Protein AF-A0A2X3JMV2-F1 (afdb_monomer_lite)

Secondary structure (DSSP, 8-state):
-HHHHHHHHHHSTTEEEEEEEGGGTEEEEEEE--TT-TTTTSBGGGHHHH-TT--EEEEEEEETTEEE---TTPBP-TT-EEEEEEEGGGHHHHHHHHS--PPPP-EEEEE--SHHHHHHHHHHTTTSEEEEE-SSHHHHHHHHHHSS-------

Organism: Escherichia coli (NCBI:txid562)

Sequence (155 aa):
MVIDNIYRLIEYPGALQVVNFAEGKVSLAVVKAYYGGPLIGNALSTMREHMPHIDTRVAAIFRHDRPIRPQGSTIVEAGDEVFFIAASQHIRAVMSELQRLEKPYKRIMLVGGGNIGAGLARRLEKDYSVKLIERNQQRAAELAEKVAEYDRLFW

pLDDT: mean 87.58, std 11.46, range [35.44, 96.62]

Foldseek 3Di:
DVLVFVVVCLVQDQWPGWDADDVQFKIKTKGAQAPPAQQAQHFQLCVCVVPVPWDKDFCWKADPNDIDGHDRRDRHHGGITTIMMTGNVCPQVSRSNRYPRDDRAAEEEAEACPPNRLVNLQVCVVPHHYHYHHPDPVSVVVSPVVRPDDPDDDD

Structure (mmCIF, N/CA/C/O backbone):
data_AF-A0A2X3JMV2-F1
#
_entry.id   AF-A0A2X3JMV2-F1
#
loop_
_atom_site.group_PDB
_atom_site.id
_atom_site.type_symbol
_atom_site.label_atom_id
_atom_site.label_alt_id
_atom_site.label_comp_id
_atom_site.label_asym_id
_atom_site.label_entity_id
_atom_site.label_seq_id
_atom_site.pdbx_PDB_ins_code
_atom_site.Cartn_x
_atom_site.Cartn_y
_atom_site.Cartn_z
_atom_site.occupancy
_atom_site.B_iso_or_equiv
_atom_site.auth_seq_id
_atom_site.auth_comp_id
_atom_site.auth_asym_id
_atom_site.auth_atom_id
_atom_site.pdbx_PDB_model_num
ATOM 1 N N . MET A 1 1 ? 2.047 -8.122 12.629 1.00 70.38 1 MET A N 1
ATOM 2 C CA . MET A 1 1 ? 0.713 -8.710 12.926 1.00 70.38 1 MET A CA 1
ATOM 3 C C . MET A 1 1 ? -0.301 -8.210 11.896 1.00 70.38 1 MET A C 1
ATOM 5 O O . MET A 1 1 ? 0.015 -7.286 11.162 1.00 70.38 1 MET A O 1
ATOM 9 N N . VAL A 1 2 ? -1.510 -8.785 11.821 1.00 87.81 2 VAL A N 1
ATOM 10 C CA . VAL A 1 2 ? -2.551 -8.403 10.830 1.00 87.81 2 VAL A CA 1
ATOM 11 C C . VAL A 1 2 ? -2.833 -6.890 10.806 1.00 87.81 2 VAL A C 1
ATOM 13 O O . VAL A 1 2 ? -2.979 -6.314 9.733 1.00 87.81 2 VAL A O 1
ATOM 16 N N . ILE A 1 3 ? -2.827 -6.234 11.973 1.00 91.31 3 ILE A N 1
ATOM 17 C CA . ILE A 1 3 ? -3.030 -4.780 12.109 1.00 91.31 3 ILE A CA 1
ATOM 18 C C . ILE A 1 3 ? -1.982 -3.979 11.320 1.00 91.31 3 ILE A C 1
ATOM 20 O O . ILE A 1 3 ? -2.346 -3.026 10.639 1.00 91.31 3 ILE A O 1
ATOM 24 N N . ASP A 1 4 ? -0.701 -4.364 11.379 1.00 88.50 4 ASP A N 1
ATOM 25 C CA . ASP A 1 4 ? 0.383 -3.656 10.680 1.00 88.50 4 ASP A CA 1
ATOM 26 C C . ASP A 1 4 ? 0.204 -3.713 9.163 1.00 88.50 4 ASP A C 1
ATOM 28 O O . ASP A 1 4 ? 0.434 -2.723 8.473 1.00 88.50 4 ASP A O 1
ATOM 32 N N . ASN A 1 5 ? -0.230 -4.868 8.653 1.00 87.69 5 ASN A N 1
ATOM 33 C CA . ASN A 1 5 ? -0.456 -5.056 7.225 1.00 87.69 5 ASN A CA 1
ATOM 34 C C . ASN A 1 5 ? -1.601 -4.163 6.738 1.00 87.69 5 ASN A C 1
ATOM 36 O O . ASN A 1 5 ? -1.438 -3.465 5.744 1.00 87.69 5 ASN A O 1
ATOM 40 N N . ILE A 1 6 ? -2.727 -4.128 7.463 1.00 92.00 6 ILE A N 1
ATOM 41 C CA . ILE A 1 6 ? -3.866 -3.271 7.099 1.00 92.00 6 ILE A CA 1
ATOM 42 C C . ILE A 1 6 ? -3.485 -1.789 7.204 1.00 92.00 6 ILE A C 1
ATOM 44 O O . ILE A 1 6 ? -3.780 -1.016 6.296 1.00 92.00 6 ILE A O 1
ATOM 48 N N . TYR A 1 7 ? -2.788 -1.394 8.275 1.00 91.94 7 TYR A N 1
ATOM 49 C CA . TYR A 1 7 ? -2.328 -0.016 8.455 1.00 91.94 7 TYR A CA 1
ATOM 50 C C . TYR A 1 7 ? -1.460 0.455 7.281 1.00 91.94 7 TYR A C 1
ATOM 52 O O . TYR A 1 7 ? -1.656 1.559 6.784 1.00 91.94 7 TYR A O 1
ATOM 60 N N . ARG A 1 8 ? -0.554 -0.392 6.778 1.00 89.06 8 ARG A N 1
ATOM 61 C CA . ARG A 1 8 ? 0.293 -0.047 5.626 1.00 89.06 8 ARG A CA 1
ATOM 62 C C . ARG A 1 8 ? -0.499 0.157 4.341 1.00 89.06 8 ARG A C 1
ATOM 64 O O . ARG A 1 8 ? -0.197 1.075 3.593 1.00 89.06 8 ARG A O 1
ATOM 71 N N . LEU A 1 9 ? -1.521 -0.656 4.082 1.00 90.75 9 LEU A N 1
ATOM 72 C CA . LEU A 1 9 ? -2.377 -0.450 2.907 1.00 90.75 9 LEU A CA 1
ATOM 73 C C . LEU A 1 9 ? -3.113 0.895 2.964 1.00 90.75 9 LEU A C 1
ATOM 75 O O . LEU A 1 9 ? -3.301 1.549 1.944 1.00 90.75 9 LEU A O 1
ATOM 79 N N . ILE A 1 10 ? -3.493 1.330 4.165 1.00 91.38 10 ILE A N 1
ATOM 80 C CA . ILE A 1 10 ? -4.103 2.646 4.382 1.00 91.38 10 ILE A CA 1
ATOM 81 C C . ILE A 1 10 ? -3.063 3.761 4.202 1.00 91.38 10 ILE A C 1
ATOM 83 O O . ILE A 1 10 ? -3.351 4.784 3.583 1.00 91.38 10 ILE A O 1
ATOM 87 N N . GLU A 1 11 ? -1.848 3.561 4.715 1.00 88.31 11 GLU A N 1
ATOM 88 C CA . GLU A 1 11 ? -0.745 4.513 4.593 1.00 88.31 11 GLU A CA 1
ATOM 89 C C . GLU A 1 11 ? -0.339 4.745 3.129 1.00 88.31 11 GLU A C 1
ATOM 91 O O . GLU A 1 11 ? -0.010 5.877 2.757 1.00 88.31 11 GLU A O 1
ATOM 96 N N . TYR A 1 12 ? -0.412 3.710 2.289 1.00 88.50 12 TYR A N 1
ATOM 97 C CA . TYR A 1 12 ? -0.080 3.748 0.865 1.00 88.50 12 TYR A CA 1
ATOM 98 C C . TYR A 1 12 ? -1.331 3.546 -0.020 1.00 88.50 12 TYR A C 1
ATOM 100 O O . TYR A 1 12 ? -1.532 2.451 -0.549 1.00 88.50 12 TYR A O 1
ATOM 108 N N . PRO A 1 13 ? -2.162 4.592 -0.226 1.00 86.62 13 PRO A N 1
ATOM 109 C CA . PRO A 1 13 ? -3.318 4.544 -1.124 1.00 86.62 13 PRO A CA 1
ATOM 110 C C . PRO A 1 13 ? -2.975 3.991 -2.510 1.00 86.62 13 PRO A C 1
ATOM 112 O O . PRO A 1 13 ? -1.925 4.308 -3.071 1.00 86.62 13 PRO A O 1
ATOM 115 N N . GLY A 1 14 ? -3.857 3.155 -3.054 1.00 86.19 14 GLY A N 1
ATOM 116 C CA . GLY A 1 14 ? -3.634 2.423 -4.301 1.00 86.19 14 GLY A CA 1
ATOM 117 C C . GLY A 1 14 ? -2.682 1.217 -4.215 1.00 86.19 14 GLY A C 1
ATOM 118 O O . GLY A 1 14 ? -2.477 0.549 -5.230 1.00 86.19 14 GLY A O 1
ATOM 119 N N . ALA A 1 15 ? -2.075 0.904 -3.063 1.00 90.62 15 ALA A N 1
ATOM 120 C CA . ALA A 1 15 ? -1.321 -0.342 -2.905 1.00 90.62 15 ALA A CA 1
ATOM 121 C C . ALA A 1 15 ? -2.265 -1.529 -2.672 1.00 90.62 15 ALA A C 1
ATOM 123 O O . ALA A 1 15 ? -3.172 -1.465 -1.844 1.00 90.62 15 ALA A O 1
ATOM 124 N N . LEU A 1 16 ? -2.004 -2.642 -3.355 1.00 90.50 16 LEU A N 1
ATOM 125 C CA . LEU A 1 16 ? -2.657 -3.928 -3.098 1.00 90.50 16 LEU A CA 1
ATOM 126 C C . LEU A 1 16 ? -1.952 -4.692 -1.973 1.00 90.50 16 LEU A C 1
ATOM 128 O O . LEU A 1 16 ? -2.590 -5.381 -1.179 1.00 90.50 16 LEU A O 1
ATOM 132 N N . GLN A 1 17 ? -0.627 -4.559 -1.892 1.00 91.88 17 GLN A N 1
ATOM 133 C CA . GLN A 1 17 ? 0.193 -5.202 -0.872 1.00 91.88 17 GLN A CA 1
ATOM 134 C C . GLN A 1 17 ? 1.477 -4.410 -0.635 1.00 91.88 17 GLN A C 1
ATOM 136 O O . GLN A 1 17 ? 2.074 -3.902 -1.580 1.00 91.88 17 GLN A O 1
ATOM 141 N N . VAL A 1 18 ? 1.924 -4.338 0.622 1.00 91.94 18 VAL A N 1
ATOM 142 C CA . VAL A 1 18 ? 3.225 -3.771 1.003 1.00 91.94 18 VAL A CA 1
ATOM 143 C C . VAL A 1 18 ? 3.875 -4.669 2.051 1.00 91.94 18 VAL A C 1
ATOM 145 O O . VAL A 1 18 ? 3.297 -4.928 3.108 1.00 91.94 18 VAL A O 1
ATOM 148 N N . VAL A 1 19 ? 5.088 -5.137 1.772 1.00 91.25 19 VAL A N 1
ATOM 149 C CA . VAL A 1 19 ? 5.887 -5.980 2.668 1.00 91.25 19 VAL A CA 1
ATOM 150 C C . VAL A 1 19 ? 7.242 -5.325 2.880 1.00 91.25 19 VAL A C 1
ATOM 152 O O . VAL A 1 19 ? 7.911 -4.961 1.917 1.00 91.25 19 VAL A O 1
ATOM 155 N N . ASN A 1 20 ? 7.671 -5.216 4.137 1.00 90.19 20 ASN A N 1
ATOM 156 C CA . ASN A 1 20 ? 8.964 -4.619 4.465 1.00 90.19 20 ASN A CA 1
ATOM 157 C C . ASN A 1 20 ? 9.978 -5.715 4.777 1.00 90.19 20 ASN A C 1
ATOM 159 O O . ASN A 1 20 ? 9.670 -6.685 5.469 1.00 90.19 20 ASN A O 1
ATOM 163 N N . PHE A 1 21 ? 11.201 -5.488 4.329 1.00 90.25 21 PHE A N 1
ATOM 164 C CA . PHE A 1 21 ? 12.374 -6.316 4.546 1.00 90.25 21 PHE A CA 1
ATOM 165 C C . PHE A 1 21 ? 13.478 -5.471 5.182 1.00 90.25 21 PHE A C 1
ATOM 167 O O . PHE A 1 21 ? 13.365 -4.244 5.266 1.00 90.25 21 PHE A O 1
ATOM 174 N N . ALA A 1 22 ? 14.553 -6.131 5.623 1.00 91.56 22 ALA A N 1
ATOM 175 C CA . ALA A 1 22 ? 15.757 -5.473 6.135 1.00 91.56 22 ALA A CA 1
ATOM 176 C C . ALA A 1 22 ? 15.439 -4.374 7.170 1.00 91.56 22 ALA A C 1
ATOM 178 O O . ALA A 1 22 ? 15.823 -3.218 6.995 1.00 91.56 22 ALA A O 1
ATOM 179 N N . GLU A 1 23 ? 14.656 -4.725 8.197 1.00 89.38 23 GLU A N 1
ATOM 180 C CA . GLU A 1 23 ? 14.252 -3.809 9.280 1.00 89.38 23 GLU A CA 1
ATOM 181 C C . GLU A 1 23 ? 13.558 -2.525 8.788 1.00 89.38 23 GLU A C 1
ATOM 183 O O . GLU A 1 23 ? 13.665 -1.463 9.391 1.00 89.38 23 GLU A O 1
ATOM 188 N N . GLY A 1 24 ? 12.829 -2.604 7.671 1.00 87.94 24 GLY A N 1
ATOM 189 C CA . GLY A 1 24 ? 12.101 -1.462 7.123 1.00 87.94 24 GLY A CA 1
ATOM 190 C C . GLY A 1 24 ? 12.906 -0.600 6.159 1.00 87.94 24 GLY A C 1
ATOM 191 O O . GLY A 1 24 ? 12.380 0.411 5.705 1.00 87.94 24 GLY A O 1
ATOM 192 N N . LYS A 1 25 ? 14.129 -0.987 5.784 1.00 91.94 25 LYS A N 1
ATOM 193 C CA . LYS A 1 25 ? 14.940 -0.246 4.799 1.00 91.94 25 LYS A CA 1
ATOM 194 C C . LYS A 1 25 ? 14.500 -0.496 3.357 1.00 91.94 25 LYS A C 1
ATOM 196 O O . LYS A 1 25 ? 14.583 0.405 2.525 1.00 91.94 25 LYS A O 1
ATOM 201 N N . VAL A 1 26 ? 14.006 -1.698 3.072 1.00 93.56 26 VAL A N 1
ATOM 202 C CA . VAL A 1 26 ? 13.559 -2.116 1.737 1.00 93.56 26 VAL A CA 1
ATOM 203 C C . VAL A 1 26 ? 12.113 -2.569 1.817 1.00 93.56 26 VAL A C 1
ATOM 205 O O . VAL A 1 26 ? 11.726 -3.246 2.768 1.00 93.56 26 VAL A O 1
ATOM 208 N N . SER A 1 27 ? 11.320 -2.222 0.812 1.00 93.31 27 SER A N 1
ATOM 209 C CA . SER A 1 27 ? 9.925 -2.635 0.718 1.00 93.31 27 SER A CA 1
ATOM 210 C C . SER A 1 27 ? 9.627 -3.220 -0.656 1.00 93.31 27 SER A C 1
ATOM 212 O O . SER A 1 27 ? 10.107 -2.723 -1.674 1.00 93.31 27 SER A O 1
ATOM 214 N N . LEU A 1 28 ? 8.828 -4.283 -0.665 1.00 94.31 28 LEU A N 1
ATOM 215 C CA . LEU A 1 28 ? 8.143 -4.787 -1.845 1.00 94.31 28 LEU A CA 1
ATOM 216 C C . LEU A 1 28 ? 6.718 -4.253 -1.813 1.00 94.31 28 LEU A C 1
ATOM 218 O O . LEU A 1 28 ? 6.028 -4.414 -0.805 1.00 94.31 28 LEU A O 1
ATOM 222 N N . ALA A 1 29 ? 6.276 -3.656 -2.910 1.00 93.56 29 ALA A N 1
ATOM 223 C CA . ALA A 1 29 ? 4.905 -3.207 -3.063 1.00 93.56 29 ALA A CA 1
ATOM 224 C C . ALA A 1 29 ? 4.287 -3.776 -4.337 1.00 93.56 29 ALA A C 1
ATOM 226 O O . ALA A 1 29 ? 4.974 -4.048 -5.323 1.00 93.56 29 ALA A O 1
ATOM 227 N N . VAL A 1 30 ? 2.974 -3.962 -4.275 1.00 93.88 30 VAL A N 1
ATOM 228 C CA . VAL A 1 30 ? 2.141 -4.425 -5.378 1.00 93.88 30 VAL A CA 1
ATOM 229 C C . VAL A 1 30 ? 1.121 -3.346 -5.658 1.00 93.88 30 VAL A C 1
ATOM 231 O O . VAL A 1 30 ? 0.409 -2.911 -4.751 1.00 93.88 30 VAL A O 1
ATOM 234 N N . VAL A 1 31 ? 1.054 -2.916 -6.909 1.00 92.31 31 VAL A N 1
ATOM 235 C CA . VAL A 1 31 ? 0.080 -1.927 -7.371 1.00 92.31 31 VAL A CA 1
ATOM 236 C C . VAL A 1 31 ? -0.591 -2.414 -8.634 1.00 92.31 31 VAL A C 1
ATOM 238 O O . VAL A 1 31 ? 0.014 -3.135 -9.427 1.00 92.31 31 VAL A O 1
ATOM 241 N N . LYS A 1 32 ? -1.832 -1.976 -8.830 1.00 91.06 32 LYS A N 1
ATOM 242 C CA . LYS A 1 32 ? -2.519 -2.163 -10.097 1.00 91.06 32 LYS A CA 1
ATOM 243 C C . LYS A 1 32 ? -2.222 -0.982 -11.007 1.00 91.06 32 LYS A C 1
ATOM 245 O O . LYS A 1 32 ? -2.439 0.167 -10.637 1.00 91.06 32 LYS A O 1
ATOM 250 N N . ALA A 1 33 ? -1.719 -1.275 -12.191 1.00 90.56 33 ALA A N 1
ATOM 251 C CA . ALA A 1 33 ? -1.427 -0.296 -13.212 1.00 90.56 33 ALA A CA 1
ATOM 252 C C . ALA A 1 33 ? -2.754 0.246 -13.777 1.00 90.56 33 ALA A C 1
ATOM 254 O O . ALA A 1 33 ? -3.582 -0.520 -14.272 1.00 90.56 33 ALA A O 1
ATOM 255 N N . TYR A 1 34 ? -2.989 1.555 -13.687 1.00 84.31 34 TYR A N 1
ATOM 256 C CA . TYR A 1 34 ? -4.234 2.191 -14.144 1.00 84.31 34 TYR A CA 1
ATOM 257 C C . TYR A 1 34 ? -3.977 3.190 -15.266 1.00 84.31 34 TYR A C 1
ATOM 259 O O . TYR A 1 34 ? -2.947 3.862 -15.285 1.00 84.31 34 TYR A O 1
ATOM 267 N N . TYR A 1 35 ? -4.957 3.343 -16.166 1.00 78.06 35 TYR A N 1
ATOM 268 C CA . TYR A 1 35 ? -4.915 4.346 -17.231 1.00 78.06 35 TYR A CA 1
ATOM 269 C C . TYR A 1 35 ? -4.541 5.734 -16.685 1.00 78.06 35 TYR A C 1
ATOM 271 O O . TYR A 1 35 ? -5.165 6.245 -15.752 1.00 78.06 35 TYR A O 1
ATOM 279 N N . GLY A 1 36 ? -3.520 6.342 -17.293 1.00 75.25 36 GLY A N 1
ATOM 280 C CA . GLY A 1 36 ? -2.996 7.653 -16.908 1.00 75.25 36 GLY A CA 1
ATOM 281 C C . GLY A 1 36 ? -1.785 7.628 -15.968 1.00 75.25 36 GLY A C 1
ATOM 282 O O . GLY A 1 36 ? -1.319 8.702 -15.598 1.00 75.25 36 GLY A O 1
ATOM 283 N N . GLY A 1 37 ? -1.271 6.454 -15.584 1.00 80.00 37 GLY A N 1
ATOM 284 C CA . GLY A 1 37 ? 0.061 6.338 -14.981 1.00 80.00 37 GLY A CA 1
ATOM 285 C C . GLY A 1 37 ? 1.174 6.599 -16.017 1.00 80.00 37 GLY A C 1
ATOM 286 O O . GLY A 1 37 ? 1.053 6.108 -17.142 1.00 80.00 37 GLY A O 1
ATOM 287 N N . PRO A 1 38 ? 2.251 7.334 -15.679 1.00 80.38 38 PRO A N 1
ATOM 288 C CA . PRO A 1 38 ? 3.364 7.609 -16.595 1.00 80.38 38 PRO A CA 1
ATOM 289 C C . PRO A 1 38 ? 3.996 6.372 -17.252 1.00 80.38 38 PRO A C 1
ATOM 291 O O . PRO A 1 38 ? 4.437 6.442 -18.394 1.00 80.38 38 PRO A O 1
ATOM 294 N N . LEU A 1 39 ? 4.040 5.229 -16.563 1.00 83.12 39 LEU A N 1
ATOM 295 C CA . LEU A 1 39 ? 4.655 4.000 -17.080 1.00 83.12 39 LEU A CA 1
ATOM 296 C C . LEU A 1 39 ? 3.726 3.142 -17.944 1.00 83.12 39 LEU A C 1
ATOM 298 O O . LEU A 1 39 ? 4.187 2.170 -18.539 1.00 83.12 39 LEU A O 1
ATOM 302 N N . ILE A 1 40 ? 2.442 3.482 -18.052 1.00 89.00 40 ILE A N 1
ATOM 303 C CA . ILE A 1 40 ? 1.508 2.715 -18.881 1.00 89.00 40 ILE A CA 1
ATOM 304 C C . ILE A 1 40 ? 1.864 2.882 -20.359 1.00 89.00 40 ILE A C 1
ATOM 306 O O . ILE A 1 40 ? 1.966 4.000 -20.856 1.00 89.00 40 ILE A O 1
ATOM 310 N N . GLY A 1 41 ? 2.022 1.764 -21.068 1.00 90.38 41 GLY A N 1
ATOM 311 C CA . GLY A 1 41 ? 2.424 1.735 -22.475 1.00 90.38 41 GLY A CA 1
ATOM 312 C C . GLY A 1 41 ? 3.931 1.879 -22.700 1.00 90.38 41 GLY A C 1
ATOM 313 O O . GLY A 1 41 ? 4.375 1.813 -23.844 1.00 90.38 41 GLY A O 1
ATOM 314 N N . ASN A 1 42 ? 4.721 2.021 -21.633 1.00 90.75 42 ASN A N 1
ATOM 315 C CA . ASN A 1 42 ? 6.171 2.132 -21.707 1.00 90.75 42 ASN A CA 1
ATOM 316 C C . ASN A 1 42 ? 6.863 0.818 -21.325 1.00 90.75 42 ASN A C 1
ATOM 318 O O . ASN A 1 42 ? 6.345 0.007 -20.552 1.00 90.75 42 ASN A O 1
ATOM 322 N N . ALA A 1 43 ? 8.054 0.612 -21.887 1.00 92.75 43 ALA A N 1
ATOM 323 C CA . ALA A 1 43 ? 8.908 -0.517 -21.547 1.00 92.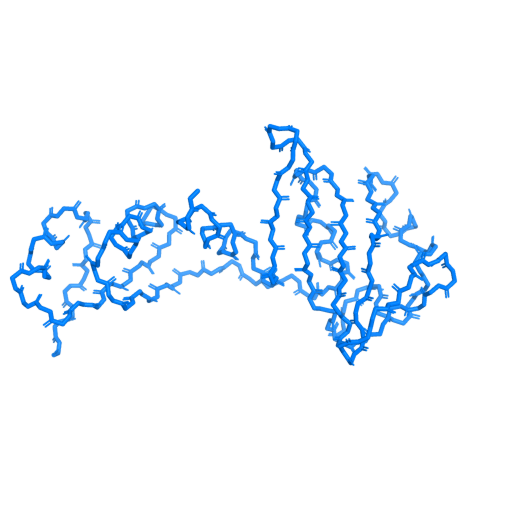75 43 ALA A CA 1
ATOM 324 C C . ALA A 1 43 ? 9.560 -0.306 -20.171 1.00 92.75 43 ALA A C 1
ATOM 326 O O . ALA A 1 43 ? 9.956 0.807 -19.836 1.00 92.75 43 ALA A O 1
ATOM 327 N N . LEU A 1 44 ? 9.759 -1.370 -19.388 1.00 91.62 44 LEU A N 1
ATOM 328 C CA . LEU A 1 44 ? 10.399 -1.269 -18.068 1.00 91.62 44 LEU A CA 1
ATOM 329 C C . LEU A 1 44 ? 11.793 -0.621 -18.109 1.00 91.62 44 LEU A C 1
ATOM 331 O O . LEU A 1 44 ? 12.230 -0.044 -17.114 1.00 91.62 44 LEU A O 1
ATOM 335 N N . SER A 1 45 ? 12.501 -0.691 -19.239 1.00 90.31 45 SER A N 1
ATOM 336 C CA . SER A 1 45 ? 13.783 -0.009 -19.432 1.00 90.31 45 SER A CA 1
ATOM 337 C C . SER A 1 45 ? 13.693 1.512 -19.276 1.00 90.31 45 SER A C 1
ATOM 339 O O . SER A 1 45 ? 14.663 2.113 -18.818 1.00 90.31 45 SER A O 1
ATOM 341 N N . THR A 1 46 ? 12.546 2.129 -19.584 1.00 88.56 46 THR A N 1
ATOM 342 C CA . THR A 1 46 ? 12.352 3.585 -19.472 1.00 88.56 46 THR A CA 1
ATOM 343 C C . THR A 1 46 ? 12.101 4.037 -18.032 1.00 88.56 46 THR A C 1
ATOM 345 O O . THR A 1 46 ? 12.186 5.226 -17.736 1.00 88.56 46 THR A O 1
ATOM 348 N N . MET A 1 47 ? 11.871 3.114 -17.084 1.00 84.44 47 MET A N 1
ATOM 349 C CA . MET A 1 47 ? 11.674 3.466 -15.670 1.00 84.44 47 MET A CA 1
ATOM 350 C C . MET A 1 47 ? 12.832 4.289 -15.096 1.00 84.44 47 MET A C 1
ATOM 352 O O . MET A 1 47 ? 12.607 5.163 -14.261 1.00 84.44 47 MET A O 1
ATOM 356 N N . ARG A 1 48 ? 14.068 4.028 -15.543 1.00 81.88 48 ARG A N 1
ATOM 357 C CA . ARG A 1 48 ? 15.251 4.792 -15.114 1.00 81.88 48 ARG A CA 1
ATOM 358 C C . ARG A 1 48 ? 15.253 6.230 -15.626 1.00 81.88 48 ARG A C 1
ATOM 360 O O . ARG A 1 48 ? 15.858 7.082 -14.992 1.00 81.88 48 ARG A O 1
ATOM 367 N N . GLU A 1 49 ? 14.598 6.498 -16.749 1.00 86.06 49 GLU A N 1
ATOM 368 C CA . GLU A 1 49 ? 14.473 7.848 -17.307 1.00 86.06 49 GLU A CA 1
ATOM 369 C C . GLU A 1 49 ? 13.431 8.657 -16.531 1.00 86.06 49 GLU A C 1
ATOM 371 O O . GLU A 1 49 ? 13.628 9.841 -16.275 1.00 86.06 49 GLU A O 1
ATOM 376 N N . HIS A 1 50 ? 12.355 7.999 -16.093 1.00 80.56 50 HIS A N 1
ATOM 377 C CA . HIS A 1 50 ? 11.293 8.618 -15.299 1.00 80.56 50 HIS A CA 1
ATOM 378 C C . HIS A 1 50 ? 11.725 8.879 -13.849 1.00 80.56 50 HIS A C 1
ATOM 380 O O . HIS A 1 50 ? 11.323 9.865 -13.237 1.00 80.56 50 HIS A O 1
ATOM 386 N N . MET A 1 51 ? 12.560 7.999 -13.287 1.00 85.12 51 MET A N 1
ATOM 387 C CA . MET A 1 51 ? 13.009 8.063 -11.895 1.00 85.12 51 MET A CA 1
ATOM 388 C C . MET A 1 51 ? 14.535 7.888 -11.778 1.00 85.12 51 MET A C 1
ATOM 390 O O . MET A 1 51 ? 15.003 6.903 -11.201 1.00 85.12 51 MET A O 1
ATOM 394 N N . PRO A 1 52 ? 15.345 8.843 -12.271 1.00 83.31 52 PRO A N 1
ATOM 395 C CA . PRO A 1 52 ? 16.802 8.688 -12.364 1.00 83.31 52 PRO A CA 1
ATOM 396 C C . PRO A 1 52 ? 17.517 8.589 -11.009 1.00 83.31 52 PRO A C 1
ATOM 398 O O . PRO A 1 52 ? 18.653 8.126 -10.945 1.00 83.31 52 PRO A O 1
ATOM 401 N N . HIS A 1 53 ? 16.869 9.018 -9.924 1.00 86.69 53 HIS A N 1
ATOM 402 C CA . HIS A 1 53 ? 17.442 9.044 -8.573 1.00 86.69 53 HIS A CA 1
ATOM 403 C C . HIS A 1 53 ? 16.835 8.005 -7.625 1.00 86.69 53 HIS A C 1
ATOM 405 O O . HIS A 1 53 ? 17.123 8.035 -6.430 1.00 86.69 53 HIS A O 1
ATOM 411 N N . ILE A 1 54 ? 15.970 7.116 -8.123 1.00 88.69 54 ILE A N 1
ATOM 412 C CA . ILE A 1 54 ? 15.308 6.106 -7.297 1.00 88.69 54 ILE A CA 1
ATOM 413 C C . ILE A 1 54 ? 15.755 4.721 -7.741 1.00 88.69 54 ILE A C 1
ATOM 415 O O . ILE A 1 54 ? 15.403 4.247 -8.822 1.00 88.69 54 ILE A O 1
ATOM 419 N N . ASP A 1 55 ? 16.458 4.032 -6.848 1.00 87.06 55 ASP A N 1
ATOM 420 C CA . ASP A 1 55 ? 16.750 2.616 -7.014 1.00 87.06 55 ASP A CA 1
ATOM 421 C C . ASP A 1 55 ? 15.474 1.797 -6.792 1.00 87.06 55 ASP A C 1
ATOM 423 O O . ASP A 1 55 ? 15.026 1.562 -5.665 1.00 87.06 55 ASP A O 1
ATOM 427 N N . THR A 1 56 ? 14.874 1.372 -7.901 1.00 91.19 56 THR A N 1
ATOM 428 C CA . THR A 1 56 ? 13.696 0.506 -7.928 1.00 91.19 56 THR A CA 1
ATOM 429 C C . THR A 1 56 ? 13.835 -0.569 -8.998 1.00 91.19 56 THR A C 1
ATOM 431 O O . THR A 1 56 ? 14.510 -0.390 -10.016 1.00 91.19 56 THR A O 1
ATOM 434 N N . ARG A 1 57 ? 13.196 -1.718 -8.774 1.00 90.50 57 ARG A N 1
ATOM 435 C CA . ARG A 1 57 ? 13.159 -2.815 -9.740 1.00 90.50 57 ARG A CA 1
ATOM 436 C C . ARG A 1 57 ? 11.824 -3.538 -9.701 1.00 90.50 57 ARG A C 1
ATOM 438 O O . ARG A 1 57 ? 11.372 -3.944 -8.635 1.00 90.50 57 ARG A O 1
ATOM 445 N N . VAL A 1 58 ? 11.251 -3.789 -10.875 1.00 93.88 58 VAL A N 1
ATOM 446 C CA . VAL A 1 58 ? 10.104 -4.693 -11.017 1.00 93.88 58 VAL A CA 1
ATOM 447 C C . VAL A 1 58 ? 10.570 -6.135 -10.821 1.00 93.88 58 VAL A C 1
ATOM 449 O O . VAL A 1 58 ? 11.465 -6.619 -11.517 1.00 93.88 58 VAL A O 1
ATOM 452 N N . ALA A 1 59 ? 9.977 -6.804 -9.839 1.00 94.00 59 ALA A N 1
ATOM 453 C CA . ALA A 1 59 ? 10.250 -8.185 -9.468 1.00 94.00 59 ALA A CA 1
ATOM 454 C C . ALA A 1 59 ? 9.361 -9.170 -10.239 1.00 94.00 59 ALA A C 1
ATOM 456 O O . ALA A 1 59 ? 9.838 -10.225 -10.657 1.00 94.00 59 ALA A O 1
ATOM 457 N N . ALA A 1 60 ? 8.095 -8.815 -10.464 1.00 95.62 60 ALA A N 1
ATOM 458 C CA . ALA A 1 60 ? 7.132 -9.609 -11.220 1.00 95.62 60 ALA A CA 1
ATOM 459 C C . ALA A 1 60 ? 6.016 -8.719 -11.777 1.00 95.62 60 ALA A C 1
ATOM 461 O O . ALA A 1 60 ? 5.724 -7.659 -11.225 1.00 95.62 60 ALA A O 1
ATOM 462 N N . ILE A 1 61 ? 5.385 -9.167 -12.857 1.00 96.31 61 ILE A N 1
ATOM 463 C CA . ILE A 1 61 ? 4.135 -8.595 -13.357 1.00 96.31 61 ILE A CA 1
ATOM 464 C C . ILE A 1 61 ? 3.123 -9.731 -13.433 1.00 96.31 61 ILE A C 1
ATOM 466 O O . ILE A 1 61 ? 3.465 -10.811 -13.906 1.00 96.31 61 ILE A O 1
ATOM 470 N N . PHE A 1 62 ? 1.895 -9.506 -12.985 1.00 96.62 62 PHE A N 1
ATOM 471 C CA . PHE A 1 62 ? 0.778 -10.406 -13.247 1.00 96.62 62 PHE A CA 1
ATOM 472 C C . PHE A 1 62 ? -0.214 -9.718 -14.171 1.00 96.62 62 PHE A C 1
ATOM 474 O O . PHE A 1 62 ? -0.662 -8.606 -13.903 1.00 96.62 62 PHE A O 1
ATOM 481 N N . ARG A 1 63 ? -0.556 -10.394 -15.266 1.00 96.06 63 ARG A N 1
ATOM 482 C CA . ARG A 1 63 ? -1.506 -9.908 -16.265 1.00 96.06 63 ARG A CA 1
ATOM 483 C C . ARG A 1 63 ? -2.548 -10.980 -16.507 1.00 96.06 63 ARG A C 1
ATOM 485 O O . ARG A 1 63 ? -2.192 -12.086 -16.912 1.00 96.06 63 ARG A O 1
ATOM 492 N N . HIS A 1 64 ? -3.818 -10.663 -16.264 1.00 93.31 64 HIS A N 1
ATOM 493 C CA . HIS A 1 64 ? -4.909 -11.646 -16.322 1.00 93.31 64 HIS A CA 1
ATOM 494 C C . HIS A 1 64 ? -4.571 -12.919 -15.515 1.00 93.31 64 HIS A C 1
ATOM 496 O O . HIS A 1 64 ? -4.633 -14.030 -16.042 1.00 93.31 64 HIS A O 1
ATOM 502 N N . ASP A 1 65 ? -4.101 -12.733 -14.276 1.00 91.31 65 ASP A N 1
ATOM 503 C CA . ASP A 1 65 ? -3.680 -13.792 -13.342 1.00 91.31 65 ASP A CA 1
ATOM 504 C C . ASP A 1 65 ? -2.511 -14.677 -13.813 1.00 91.31 65 ASP A C 1
ATOM 506 O O . ASP A 1 65 ? -2.208 -15.707 -13.207 1.00 91.31 65 ASP A O 1
ATOM 510 N N . ARG A 1 66 ? -1.806 -14.285 -14.882 1.00 96.00 66 ARG A N 1
ATOM 511 C CA . ARG A 1 66 ? -0.631 -15.005 -15.385 1.00 96.00 66 ARG A CA 1
ATOM 512 C C . ARG A 1 66 ? 0.656 -14.263 -15.038 1.00 96.00 66 ARG A C 1
ATOM 514 O O . ARG A 1 66 ? 0.757 -13.071 -15.339 1.00 96.00 66 ARG A O 1
ATOM 521 N N . PRO A 1 67 ? 1.662 -14.949 -14.466 1.00 95.88 67 PRO A N 1
ATOM 522 C CA . PRO A 1 67 ? 2.945 -14.332 -14.179 1.00 95.88 67 PRO A CA 1
ATOM 523 C C . PRO A 1 67 ? 3.714 -14.057 -15.475 1.00 95.88 67 PRO A C 1
ATOM 525 O O . PRO A 1 67 ? 3.911 -14.938 -16.313 1.00 95.88 67 PRO A O 1
ATOM 528 N N . ILE A 1 68 ? 4.204 -12.832 -15.601 1.00 96.00 68 ILE A N 1
ATOM 529 C CA . ILE A 1 68 ? 5.106 -12.359 -16.642 1.00 96.00 68 ILE A CA 1
ATOM 530 C C . ILE A 1 68 ? 6.450 -12.068 -15.977 1.00 96.00 68 ILE A C 1
ATOM 532 O O . ILE A 1 68 ? 6.554 -11.276 -15.035 1.00 96.00 68 ILE A O 1
ATOM 536 N N . ARG A 1 69 ? 7.510 -12.710 -16.479 1.00 94.25 69 ARG A N 1
ATOM 537 C CA . ARG A 1 69 ? 8.878 -12.419 -16.041 1.00 94.25 69 ARG A CA 1
ATOM 538 C C . ARG A 1 69 ? 9.284 -11.034 -16.564 1.00 94.25 69 ARG A C 1
ATOM 540 O O . ARG A 1 69 ? 9.322 -10.868 -17.784 1.00 94.25 69 ARG A O 1
ATOM 547 N N . PRO A 1 70 ? 9.643 -10.075 -15.695 1.00 93.75 70 PRO A N 1
ATOM 548 C CA . PRO A 1 70 ? 9.979 -8.727 -16.129 1.00 93.75 70 PRO A CA 1
ATOM 549 C C . PRO A 1 70 ? 11.318 -8.710 -16.873 1.00 93.75 70 PRO A C 1
ATOM 551 O O . PRO A 1 70 ? 12.331 -9.228 -16.393 1.00 93.75 70 PRO A O 1
ATOM 554 N N . GLN A 1 71 ? 11.314 -8.095 -18.051 1.00 93.88 71 GLN A N 1
ATOM 555 C CA . GLN A 1 71 ? 12.478 -7.810 -18.887 1.00 93.88 71 GLN A CA 1
ATOM 556 C C . GLN A 1 71 ? 12.496 -6.315 -19.219 1.00 93.88 71 GLN A C 1
ATOM 558 O O . GLN A 1 71 ? 11.472 -5.648 -19.119 1.00 93.88 71 GLN A O 1
ATOM 563 N N . GLY A 1 72 ? 13.641 -5.781 -19.655 1.00 91.12 72 GLY A N 1
ATOM 564 C CA . GLY A 1 72 ? 13.729 -4.366 -20.043 1.00 91.12 72 GLY A CA 1
ATOM 565 C C . GLY A 1 72 ? 12.719 -3.980 -21.131 1.00 91.12 72 GLY A C 1
ATOM 566 O O . GLY A 1 72 ? 12.133 -2.911 -21.060 1.00 91.12 72 GLY A O 1
ATOM 567 N N . SER A 1 73 ? 12.454 -4.885 -22.077 1.00 94.25 73 SER A N 1
ATOM 568 C CA . SER A 1 73 ? 11.483 -4.714 -23.166 1.00 94.25 73 SER A CA 1
ATOM 569 C C . SER A 1 73 ? 10.025 -4.979 -22.773 1.00 94.25 73 SER A C 1
ATOM 571 O O . SER A 1 73 ? 9.138 -4.817 -23.607 1.00 94.25 73 SER A O 1
ATOM 573 N N . THR A 1 74 ? 9.748 -5.422 -21.542 1.00 95.00 74 THR A N 1
ATOM 574 C CA . THR A 1 74 ? 8.375 -5.691 -21.102 1.00 95.00 74 THR A CA 1
ATOM 575 C C . THR A 1 74 ? 7.608 -4.380 -21.010 1.00 95.00 74 THR A C 1
ATOM 577 O O . THR A 1 74 ? 8.030 -3.477 -20.295 1.00 95.00 74 THR A O 1
ATOM 580 N N . ILE A 1 75 ? 6.487 -4.288 -21.723 1.00 94.62 75 ILE A N 1
ATOM 581 C CA . ILE A 1 75 ? 5.607 -3.118 -21.713 1.00 94.62 75 ILE A CA 1
ATOM 582 C C . ILE A 1 75 ? 4.560 -3.294 -20.617 1.00 94.62 75 ILE A C 1
ATOM 584 O O . ILE A 1 75 ? 3.899 -4.335 -20.564 1.00 94.62 75 ILE A O 1
ATOM 588 N N . VAL A 1 76 ? 4.414 -2.286 -19.755 1.00 93.69 76 VAL A N 1
ATOM 589 C CA . VAL A 1 76 ? 3.381 -2.268 -18.710 1.00 93.69 76 VAL A CA 1
ATOM 590 C C . VAL A 1 76 ? 2.041 -1.896 -19.333 1.00 93.69 76 VAL A C 1
ATOM 592 O O . VAL A 1 76 ? 1.921 -0.876 -20.012 1.00 93.69 76 VAL A O 1
ATOM 595 N N . GLU A 1 77 ? 1.020 -2.706 -19.082 1.00 93.69 77 GLU A N 1
ATOM 596 C CA . GLU A 1 77 ? -0.336 -2.487 -19.579 1.00 93.69 77 GLU A CA 1
ATOM 597 C C . GLU A 1 77 ? -1.284 -2.112 -18.439 1.00 93.69 77 GLU A C 1
ATOM 599 O O . GLU A 1 77 ? -1.075 -2.453 -17.275 1.00 93.69 77 GLU A O 1
ATOM 604 N N . ALA A 1 78 ? -2.354 -1.388 -18.771 1.00 92.50 78 ALA A N 1
ATOM 605 C CA . ALA A 1 78 ? -3.404 -1.110 -17.804 1.00 92.50 78 ALA A CA 1
ATOM 606 C C . ALA A 1 78 ? -4.057 -2.425 -17.346 1.00 92.50 78 ALA A C 1
ATOM 608 O O . ALA A 1 78 ? -4.403 -3.278 -18.159 1.00 92.50 78 ALA A O 1
ATOM 609 N N . GLY A 1 79 ? -4.247 -2.567 -16.039 1.00 92.12 79 GLY A N 1
ATOM 610 C CA . GLY A 1 79 ? -4.741 -3.782 -15.403 1.00 92.12 79 GLY A CA 1
ATOM 611 C C . GLY A 1 79 ? -3.645 -4.704 -14.870 1.00 92.12 79 GLY A C 1
ATOM 612 O O . GLY A 1 79 ? -3.982 -5.575 -14.069 1.00 92.12 79 GLY A O 1
ATOM 613 N N . ASP A 1 80 ? -2.377 -4.492 -15.240 1.00 95.25 80 ASP A N 1
ATOM 614 C CA . ASP A 1 80 ? -1.251 -5.261 -14.706 1.00 95.25 80 ASP A CA 1
ATOM 615 C C . ASP A 1 80 ? -1.112 -5.070 -13.193 1.00 95.25 80 ASP A C 1
ATOM 617 O O . ASP A 1 80 ? -1.177 -3.954 -12.680 1.00 95.25 80 ASP A O 1
ATOM 621 N N . GLU A 1 81 ? -0.846 -6.154 -12.473 1.00 95.25 81 GLU A N 1
ATOM 622 C CA . GLU A 1 81 ? -0.384 -6.096 -11.091 1.00 95.25 81 GLU A CA 1
ATOM 623 C C . GLU A 1 81 ? 1.140 -6.125 -11.087 1.00 95.25 81 GLU 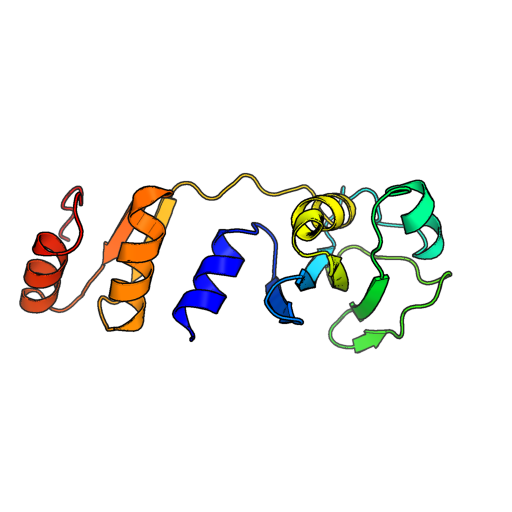A C 1
ATOM 625 O O . GLU A 1 81 ? 1.776 -7.133 -11.406 1.00 95.25 81 GLU A O 1
ATOM 630 N N . VAL A 1 82 ? 1.740 -4.986 -10.762 1.00 94.88 82 VAL A N 1
ATOM 631 C CA . VAL A 1 82 ? 3.183 -4.783 -10.836 1.00 94.88 82 VAL A CA 1
ATOM 632 C C . VAL A 1 82 ? 3.771 -4.899 -9.439 1.00 94.88 82 VAL A 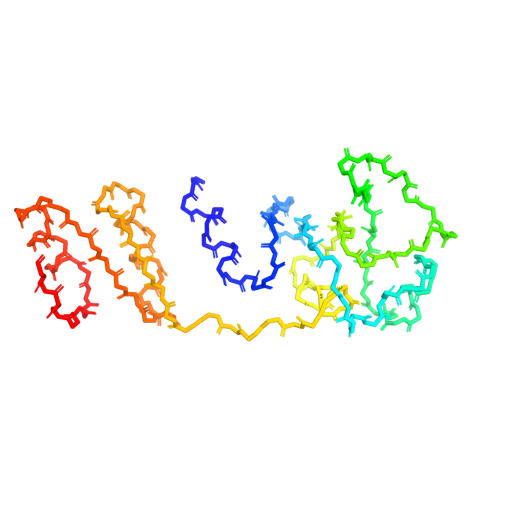C 1
ATOM 634 O O . VAL A 1 82 ? 3.463 -4.107 -8.548 1.00 94.88 82 VAL A O 1
ATOM 637 N N . PHE A 1 83 ? 4.650 -5.882 -9.265 1.00 95.56 83 PHE A N 1
ATOM 638 C CA . PHE A 1 83 ? 5.414 -6.112 -8.048 1.00 95.56 83 PHE A CA 1
ATOM 639 C C . PHE A 1 83 ? 6.760 -5.427 -8.210 1.00 95.56 83 PHE A C 1
ATOM 641 O O . PHE A 1 83 ? 7.530 -5.786 -9.103 1.00 95.56 83 PHE A O 1
ATOM 648 N N . PHE A 1 84 ? 7.089 -4.481 -7.341 1.00 93.56 84 PHE A N 1
ATOM 649 C CA . PHE A 1 84 ? 8.375 -3.795 -7.380 1.00 93.56 84 PHE A CA 1
ATOM 650 C C . PHE A 1 84 ? 9.019 -3.722 -6.002 1.00 93.56 84 PHE A C 1
ATOM 652 O O . PHE A 1 84 ? 8.350 -3.777 -4.972 1.00 93.56 84 PHE A O 1
ATOM 659 N N . ILE A 1 85 ? 10.343 -3.610 -6.004 1.00 93.94 85 ILE A N 1
ATOM 660 C CA . ILE A 1 85 ? 11.178 -3.477 -4.816 1.00 93.94 85 ILE A CA 1
ATOM 661 C C . ILE A 1 85 ? 11.869 -2.122 -4.887 1.00 93.94 85 ILE A C 1
ATOM 663 O O . ILE A 1 85 ? 12.481 -1.803 -5.906 1.00 93.94 85 ILE A O 1
ATOM 667 N N . ALA A 1 86 ? 11.799 -1.355 -3.803 1.00 93.56 86 ALA A N 1
ATOM 668 C CA . ALA A 1 86 ? 12.505 -0.087 -3.655 1.00 93.56 86 ALA A CA 1
ATOM 669 C C . ALA A 1 86 ? 12.901 0.145 -2.190 1.00 93.56 86 ALA A C 1
ATOM 671 O O . ALA A 1 86 ? 12.425 -0.545 -1.280 1.00 93.56 86 ALA A O 1
ATOM 672 N N . ALA A 1 87 ? 13.747 1.145 -1.939 1.00 94.25 87 ALA A N 1
ATOM 673 C CA . ALA A 1 87 ? 13.922 1.649 -0.579 1.00 94.25 87 ALA A CA 1
ATOM 674 C C . ALA A 1 87 ? 12.568 2.141 -0.037 1.00 94.25 87 ALA A C 1
ATOM 676 O O . ALA A 1 87 ? 11.813 2.802 -0.754 1.00 94.25 87 ALA A O 1
ATOM 677 N N . SER A 1 88 ? 12.256 1.848 1.227 1.00 91.50 88 SER A N 1
ATOM 678 C CA . SER A 1 88 ? 10.917 2.100 1.792 1.00 91.50 88 SER A CA 1
ATOM 679 C C . SER A 1 88 ? 10.483 3.567 1.702 1.00 91.50 88 SER A C 1
ATOM 681 O O . SER A 1 88 ? 9.312 3.858 1.470 1.00 91.50 88 SER A O 1
ATOM 683 N N . GLN A 1 89 ? 11.438 4.495 1.807 1.00 91.25 89 GLN A N 1
ATOM 684 C CA . GLN A 1 89 ? 11.205 5.935 1.659 1.00 91.25 89 GLN A CA 1
ATOM 685 C C . GLN A 1 89 ? 10.751 6.350 0.246 1.00 91.25 89 GLN A C 1
ATOM 687 O O . GLN A 1 89 ? 10.110 7.384 0.088 1.00 91.25 89 GLN A O 1
ATOM 692 N N . HIS A 1 90 ? 11.051 5.548 -0.781 1.00 92.38 90 HIS A N 1
ATOM 693 C CA . HIS A 1 90 ? 10.731 5.846 -2.180 1.00 92.38 90 HIS A CA 1
ATOM 694 C C . HIS A 1 90 ? 9.477 5.132 -2.693 1.00 92.38 90 HIS A C 1
ATOM 696 O O . HIS A 1 90 ? 9.069 5.386 -3.823 1.00 92.38 90 HIS A O 1
ATOM 702 N N . ILE A 1 91 ? 8.820 4.291 -1.881 1.00 90.44 91 ILE A N 1
ATOM 703 C CA . ILE A 1 91 ? 7.639 3.523 -2.311 1.00 90.44 91 ILE A CA 1
ATOM 704 C C . ILE A 1 91 ? 6.566 4.423 -2.930 1.00 90.44 91 ILE A C 1
ATOM 706 O O . ILE A 1 91 ? 6.128 4.151 -4.042 1.00 90.44 91 ILE A O 1
ATOM 710 N N . ARG A 1 92 ? 6.203 5.538 -2.279 1.00 88.50 92 ARG A N 1
ATOM 711 C CA . ARG A 1 92 ? 5.176 6.460 -2.805 1.00 88.50 92 ARG A CA 1
ATOM 712 C C . ARG A 1 92 ? 5.533 7.022 -4.184 1.00 88.50 92 ARG A C 1
ATOM 714 O O . ARG A 1 92 ? 4.658 7.104 -5.035 1.00 88.50 92 ARG A O 1
ATOM 721 N N . ALA A 1 93 ? 6.799 7.380 -4.399 1.00 88.81 93 ALA A N 1
ATOM 722 C CA . ALA A 1 93 ? 7.262 7.940 -5.666 1.00 88.81 93 ALA A CA 1
ATOM 723 C C . ALA A 1 93 ? 7.213 6.903 -6.800 1.00 88.81 93 ALA A C 1
ATOM 725 O O . ALA A 1 93 ? 6.776 7.214 -7.903 1.00 88.81 93 ALA A O 1
ATOM 726 N N . VAL A 1 94 ? 7.572 5.647 -6.518 1.00 88.94 94 VAL A N 1
ATOM 727 C CA . VAL A 1 94 ? 7.443 4.568 -7.510 1.00 88.94 94 VAL A CA 1
ATOM 728 C C . VAL A 1 94 ? 5.971 4.272 -7.814 1.00 88.94 94 VAL A C 1
ATOM 730 O O . VAL A 1 94 ? 5.609 4.040 -8.965 1.00 88.94 94 VAL A O 1
ATOM 733 N N . MET A 1 95 ? 5.094 4.327 -6.805 1.00 88.19 95 MET A N 1
ATOM 734 C CA . MET A 1 95 ? 3.655 4.131 -7.006 1.00 88.19 95 MET A CA 1
ATOM 735 C C . MET A 1 95 ? 3.041 5.189 -7.934 1.00 88.19 95 MET A C 1
ATOM 737 O O . MET A 1 95 ? 2.210 4.823 -8.761 1.00 88.19 95 MET A O 1
ATOM 741 N N . SER A 1 96 ? 3.446 6.466 -7.844 1.00 86.25 96 SER A N 1
ATOM 742 C CA . SER A 1 96 ? 2.929 7.529 -8.733 1.00 86.25 96 SER A CA 1
ATOM 743 C C . SER A 1 96 ? 3.241 7.321 -10.212 1.00 86.25 96 SER A C 1
ATOM 745 O O . SER A 1 96 ? 2.534 7.862 -11.057 1.00 86.25 96 SER A O 1
ATOM 747 N N . GLU A 1 97 ? 4.274 6.544 -10.534 1.00 85.38 97 GLU A N 1
ATOM 748 C CA . GLU A 1 97 ? 4.635 6.256 -11.923 1.00 85.38 97 GLU A CA 1
ATOM 749 C C . GLU A 1 97 ? 3.765 5.150 -12.534 1.00 85.38 97 GLU A C 1
ATOM 751 O O . GLU A 1 97 ? 3.537 5.123 -13.743 1.00 85.38 97 GLU A O 1
ATOM 756 N N . LEU A 1 98 ? 3.247 4.239 -11.708 1.00 82.50 98 LEU A N 1
ATOM 757 C CA . LEU A 1 98 ? 2.441 3.095 -12.151 1.00 82.50 98 LEU A CA 1
ATOM 758 C C . LEU A 1 98 ? 0.934 3.389 -12.139 1.00 82.50 98 LEU A C 1
ATOM 760 O O . LEU A 1 98 ? 0.162 2.733 -12.838 1.00 82.50 98 LEU A O 1
ATOM 764 N N . GLN A 1 99 ? 0.502 4.382 -11.367 1.00 79.25 99 GLN A N 1
ATOM 765 C CA . GLN A 1 99 ? -0.894 4.795 -11.261 1.00 79.25 99 GLN A CA 1
ATOM 766 C C . GLN A 1 99 ? -0.990 6.258 -10.836 1.00 79.25 99 GLN A C 1
ATOM 768 O O . GLN A 1 99 ? -0.087 6.795 -10.195 1.00 79.25 99 GLN A O 1
ATOM 773 N N . ARG A 1 100 ? -2.126 6.906 -11.117 1.00 73.44 100 ARG A N 1
ATOM 774 C CA . ARG A 1 100 ? -2.420 8.205 -10.499 1.00 73.44 100 ARG A CA 1
ATOM 775 C C . ARG A 1 100 ? -2.409 8.028 -8.987 1.00 73.44 100 ARG A C 1
ATOM 777 O O . ARG A 1 100 ? -3.185 7.233 -8.467 1.00 73.44 100 ARG A O 1
ATOM 784 N N . LEU A 1 101 ? -1.544 8.778 -8.304 1.00 67.75 101 LEU A N 1
ATOM 785 C CA . LEU A 1 101 ? -1.434 8.694 -6.855 1.00 67.75 101 LEU A CA 1
ATOM 786 C C . LEU A 1 101 ? -2.799 9.021 -6.239 1.00 67.75 101 LEU A C 1
ATOM 788 O O . LEU A 1 101 ? -3.317 10.134 -6.395 1.00 67.75 101 LEU A O 1
ATOM 792 N N . GLU A 1 102 ? -3.407 8.031 -5.592 1.00 72.31 102 GLU A N 1
ATOM 793 C CA . GLU A 1 102 ? -4.672 8.238 -4.907 1.00 72.31 102 GLU A CA 1
ATOM 794 C C . GLU A 1 102 ? -4.473 9.253 -3.780 1.00 72.31 102 GLU A C 1
ATOM 796 O O . GLU A 1 102 ? -3.429 9.313 -3.121 1.00 72.31 102 GLU A O 1
ATOM 801 N N . LYS A 1 103 ? -5.489 10.093 -3.564 1.00 80.31 103 LYS A N 1
ATOM 802 C CA . LYS A 1 103 ? -5.452 11.030 -2.443 1.00 80.31 103 LYS A CA 1
ATOM 803 C C . LYS A 1 103 ? -5.409 10.227 -1.138 1.00 80.31 103 LYS A C 1
ATOM 805 O O . LYS A 1 103 ? -6.108 9.219 -1.048 1.00 80.31 103 LYS A O 1
ATOM 810 N N . PRO A 1 104 ? -4.669 10.693 -0.116 1.00 84.81 104 PRO A N 1
ATOM 811 C CA . PRO A 1 104 ? -4.696 10.080 1.205 1.00 84.81 104 PRO A CA 1
ATOM 812 C C . PRO A 1 104 ? -6.129 9.845 1.684 1.00 84.81 104 PRO A C 1
ATOM 814 O O . PRO A 1 104 ? -6.980 10.740 1.577 1.00 84.81 104 PRO A O 1
ATOM 817 N N . TYR A 1 105 ? -6.395 8.647 2.206 1.00 89.25 105 TYR A N 1
ATOM 818 C CA . TYR A 1 105 ? -7.679 8.350 2.824 1.00 89.25 105 TYR A CA 1
ATOM 819 C C . TYR A 1 105 ? -7.904 9.310 3.992 1.00 89.25 105 TYR A C 1
ATOM 821 O O . TYR A 1 105 ? -6.994 9.583 4.764 1.00 89.25 105 TYR A O 1
ATOM 829 N N . LYS A 1 1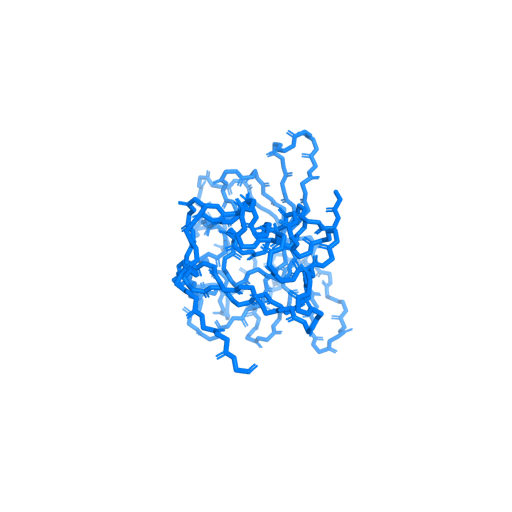06 ? -9.120 9.849 4.114 1.00 90.75 106 LYS A N 1
ATOM 830 C CA . LYS A 1 106 ? -9.482 10.757 5.219 1.00 90.75 106 LYS A CA 1
ATOM 831 C C . LYS A 1 106 ? -10.465 10.139 6.199 1.00 90.75 106 LYS A C 1
ATOM 833 O O . LYS A 1 106 ? -10.463 10.493 7.370 1.00 90.75 106 LYS A O 1
ATOM 838 N N . ARG A 1 107 ? -11.342 9.268 5.699 1.00 93.25 107 ARG A N 1
ATOM 839 C CA . ARG A 1 107 ? -12.438 8.659 6.453 1.00 93.25 107 ARG A CA 1
ATOM 840 C C . ARG A 1 107 ? -12.359 7.152 6.305 1.00 93.25 107 ARG A C 1
ATOM 842 O O . ARG A 1 107 ? -12.359 6.665 5.177 1.00 93.25 107 ARG A O 1
ATOM 849 N N . ILE A 1 108 ? -12.306 6.445 7.426 1.00 94.25 108 ILE A N 1
ATOM 850 C CA . ILE A 1 108 ? -12.158 4.991 7.478 1.00 94.25 108 ILE A CA 1
ATOM 851 C C . ILE A 1 108 ? -13.280 4.433 8.341 1.00 94.25 108 ILE A C 1
ATOM 853 O O . ILE A 1 108 ? -13.457 4.845 9.483 1.00 94.25 108 ILE A O 1
ATOM 857 N N . MET A 1 109 ? -14.043 3.493 7.792 1.00 95.25 109 MET A N 1
ATOM 858 C CA . MET A 1 109 ? -15.062 2.763 8.537 1.00 95.25 109 MET A CA 1
ATOM 859 C C . MET A 1 109 ? -14.552 1.356 8.833 1.00 95.25 109 MET A C 1
ATOM 861 O O . MET A 1 109 ? -14.159 0.628 7.925 1.00 95.25 109 MET A O 1
ATOM 865 N N . LEU A 1 110 ? -14.561 0.985 10.106 1.00 94.44 110 LEU A N 1
ATOM 866 C CA . LEU A 1 110 ? -14.211 -0.334 10.604 1.00 94.44 110 LEU A CA 1
ATOM 867 C C . LEU A 1 110 ? -15.488 -1.016 11.088 1.00 94.44 110 LEU A C 1
ATOM 869 O O . LEU A 1 110 ? -16.263 -0.426 11.838 1.00 94.44 110 LEU A O 1
ATOM 873 N N . VAL A 1 111 ? -15.703 -2.262 10.681 1.00 95.62 111 VAL A N 1
ATOM 874 C CA . VAL A 1 111 ? -16.841 -3.070 11.133 1.00 95.62 111 VAL A CA 1
ATOM 875 C C . VAL A 1 111 ? -16.299 -4.243 11.944 1.00 95.62 111 VAL A C 1
ATOM 877 O O . VAL A 1 111 ? -15.546 -5.064 11.425 1.00 95.62 111 VAL A O 1
ATOM 880 N N . GLY A 1 112 ? -16.666 -4.298 13.224 1.00 93.31 112 GLY A N 1
ATOM 881 C CA . GLY A 1 112 ? -16.202 -5.278 14.206 1.00 93.31 112 GLY A CA 1
ATOM 882 C C . GLY A 1 112 ? -15.128 -4.728 15.152 1.00 93.31 112 GLY A C 1
ATOM 883 O O . GLY A 1 112 ? -13.988 -4.484 14.767 1.00 93.31 112 GLY A O 1
ATOM 884 N N . GLY A 1 113 ? -15.472 -4.607 16.432 1.00 92.50 113 GLY A N 1
ATOM 885 C CA . GLY A 1 113 ? -14.669 -4.097 17.548 1.00 92.50 113 GLY A CA 1
ATOM 886 C C . GLY A 1 113 ? -13.898 -5.166 18.338 1.00 92.50 113 GLY A C 1
ATOM 887 O O . GLY A 1 113 ? -13.590 -5.001 19.529 1.00 92.50 113 GLY A O 1
ATOM 888 N N . GLY A 1 114 ? -13.574 -6.285 17.688 1.00 91.88 114 GLY A N 1
ATOM 889 C CA . GLY A 1 114 ? -12.682 -7.307 18.237 1.00 91.88 114 GLY A CA 1
ATOM 890 C C . GLY A 1 114 ? -11.238 -6.809 18.387 1.00 91.88 114 GLY A C 1
ATOM 891 O O . GLY A 1 114 ? -10.936 -5.630 18.205 1.00 91.88 114 GLY A O 1
ATOM 892 N N . ASN A 1 115 ? -10.306 -7.716 18.684 1.00 92.56 115 ASN A N 1
ATOM 893 C CA . ASN A 1 115 ? -8.901 -7.352 18.928 1.00 92.56 115 ASN A CA 1
ATOM 894 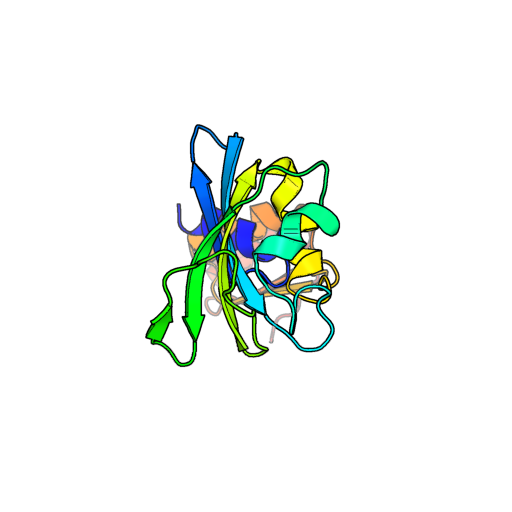C C . ASN A 1 115 ? -8.253 -6.608 17.748 1.00 92.56 115 ASN A C 1
ATOM 896 O O . ASN A 1 115 ? -7.545 -5.624 17.958 1.00 92.56 115 ASN A O 1
ATOM 900 N N . ILE A 1 116 ? -8.529 -7.049 16.515 1.00 94.19 116 ILE A N 1
ATOM 901 C CA . ILE A 1 116 ? -7.980 -6.435 15.298 1.00 94.19 116 ILE A CA 1
ATOM 902 C C . ILE A 1 116 ? -8.613 -5.065 15.056 1.00 94.19 116 ILE A C 1
ATOM 904 O O . ILE A 1 116 ? -7.882 -4.087 14.945 1.00 94.19 116 ILE A O 1
ATOM 908 N N . GLY A 1 117 ? -9.947 -4.975 15.015 1.00 93.69 117 GLY A N 1
ATOM 909 C CA . GLY A 1 117 ? -10.646 -3.722 14.717 1.00 93.69 117 GLY A CA 1
ATOM 910 C C . GLY A 1 117 ? -10.389 -2.636 15.759 1.00 93.69 117 GLY A C 1
ATOM 911 O O . GLY A 1 117 ? -10.052 -1.515 15.396 1.00 93.69 117 GLY A O 1
ATOM 912 N N . ALA A 1 118 ? -10.422 -2.978 17.050 1.00 92.62 118 ALA A N 1
ATOM 913 C CA . ALA A 1 118 ? -10.099 -2.030 18.116 1.00 92.62 118 ALA A CA 1
ATOM 914 C C . ALA A 1 118 ? -8.618 -1.613 18.105 1.00 92.62 118 ALA A C 1
ATOM 916 O O . ALA A 1 118 ? -8.295 -0.455 18.360 1.00 92.62 118 ALA A O 1
ATOM 917 N N . GLY A 1 119 ? -7.705 -2.549 17.819 1.00 92.69 119 GLY A N 1
ATOM 918 C CA . GLY A 1 119 ? -6.278 -2.246 17.708 1.00 92.69 119 GLY A CA 1
ATOM 919 C C . GLY A 1 119 ? -5.954 -1.362 16.503 1.00 92.69 119 GLY A C 1
ATOM 920 O O . GLY A 1 119 ? -5.145 -0.445 16.616 1.00 92.69 119 GLY A O 1
ATOM 921 N N . LEU A 1 120 ? -6.618 -1.602 15.373 1.00 93.56 120 LEU A N 1
ATOM 922 C CA . LEU A 1 120 ? -6.481 -0.795 14.168 1.00 93.56 120 LEU A CA 1
ATOM 923 C C . LEU A 1 120 ? -7.101 0.597 14.351 1.00 93.56 120 LEU A C 1
ATOM 925 O O . LEU A 1 120 ? -6.463 1.577 13.981 1.00 93.56 120 LEU A O 1
ATOM 929 N N . ALA A 1 121 ? -8.275 0.697 14.985 1.00 93.56 121 ALA A N 1
ATOM 930 C CA . ALA A 1 121 ? -8.922 1.973 15.295 1.00 93.56 121 ALA A CA 1
ATOM 931 C C . ALA A 1 121 ? -7.994 2.901 16.090 1.00 93.56 121 ALA A C 1
ATOM 933 O O . ALA A 1 121 ? -7.714 4.006 15.640 1.00 93.56 121 ALA A O 1
ATOM 934 N N . ARG A 1 122 ? -7.417 2.409 17.197 1.00 90.94 122 ARG A N 1
ATOM 935 C CA . ARG A 1 122 ? -6.458 3.171 18.023 1.00 90.94 122 ARG A CA 1
ATOM 936 C C . ARG A 1 122 ? -5.218 3.630 17.263 1.00 90.94 122 ARG A C 1
ATOM 938 O O . ARG A 1 122 ? -4.622 4.652 17.570 1.00 90.94 122 ARG A O 1
ATOM 945 N N . ARG A 1 123 ? -4.766 2.841 16.290 1.00 91.25 123 ARG A N 1
ATOM 946 C CA . ARG A 1 123 ? -3.588 3.206 15.500 1.00 91.25 123 ARG A CA 1
ATOM 947 C C . ARG A 1 123 ? -3.904 4.279 14.459 1.00 91.25 123 ARG A C 1
ATOM 949 O O . ARG A 1 123 ? -3.022 5.055 14.115 1.00 91.25 123 ARG A O 1
ATOM 956 N N . LEU A 1 124 ? -5.129 4.286 13.941 1.00 92.69 124 LEU A N 1
ATOM 957 C CA . LEU A 1 124 ? -5.563 5.184 12.875 1.00 92.69 124 LEU A CA 1
ATOM 958 C C . LEU A 1 124 ? -6.165 6.496 13.396 1.00 92.69 124 LEU A C 1
ATOM 960 O O . LEU A 1 124 ? -6.118 7.484 12.676 1.00 92.69 124 LEU A O 1
ATOM 964 N N . GLU A 1 125 ? -6.708 6.528 14.616 1.00 89.50 125 GLU A N 1
ATOM 965 C CA . GLU A 1 125 ? -7.472 7.673 15.151 1.00 89.50 125 GLU A CA 1
ATOM 966 C C . GLU A 1 125 ? -6.719 9.014 15.113 1.00 89.50 125 GLU A C 1
ATOM 968 O O . GLU A 1 125 ? -7.339 10.062 14.978 1.00 89.50 125 GLU A O 1
ATOM 973 N N . LYS A 1 126 ? -5.381 8.992 15.183 1.00 88.19 126 LYS A N 1
ATOM 974 C CA . LYS A 1 126 ? -4.555 10.210 15.175 1.00 88.19 126 LYS A CA 1
ATOM 975 C C . LYS A 1 126 ? -4.477 10.887 13.809 1.00 88.19 126 LYS A C 1
ATOM 977 O O . LYS A 1 126 ? -4.410 12.109 13.737 1.00 88.19 126 LYS A O 1
ATOM 982 N N . ASP A 1 127 ? -4.459 10.088 12.747 1.00 90.06 127 ASP A N 1
ATOM 983 C CA . ASP A 1 127 ? -4.170 10.555 11.387 1.00 90.06 127 ASP A CA 1
ATOM 984 C C . ASP A 1 127 ? -5.422 10.532 10.490 1.00 90.06 127 ASP A C 1
ATOM 986 O O . ASP A 1 127 ? -5.448 11.155 9.426 1.00 90.06 127 ASP A O 1
ATOM 990 N N . TYR A 1 128 ? -6.472 9.814 10.906 1.00 92.25 128 TYR A N 1
ATOM 991 C CA . TYR A 1 128 ? -7.661 9.530 10.106 1.00 92.25 128 TYR A CA 1
ATOM 992 C C . TYR A 1 128 ? -8.947 9.726 10.913 1.00 92.25 128 TYR A C 1
ATOM 994 O O . TYR A 1 128 ? -9.019 9.399 12.093 1.00 92.25 128 TYR A O 1
ATOM 1002 N N . SER A 1 129 ? -10.022 10.151 10.244 1.00 93.00 129 SER A N 1
ATOM 1003 C CA . SER A 1 129 ? -11.367 10.111 10.826 1.00 93.00 129 SER A CA 1
ATOM 1004 C C . SER A 1 129 ? -11.887 8.673 10.782 1.00 93.00 129 SER A C 1
ATOM 1006 O O . SER A 1 129 ? -12.280 8.171 9.723 1.00 93.00 129 SER A O 1
ATOM 1008 N N . VAL A 1 130 ? -11.850 7.992 11.925 1.00 93.12 130 VAL A N 1
ATOM 1009 C CA . VAL A 1 130 ? -12.247 6.585 12.052 1.00 93.12 130 VAL A CA 1
ATOM 1010 C C . VAL A 1 130 ? -13.671 6.485 12.593 1.00 93.12 130 VAL A C 1
ATOM 1012 O O . VAL A 1 130 ? -14.038 7.167 13.542 1.00 93.12 130 VAL A O 1
ATOM 1015 N N . LYS A 1 131 ? -14.484 5.602 12.009 1.00 93.31 131 LYS A N 1
ATOM 1016 C CA . LYS A 1 131 ? -15.780 5.173 12.554 1.00 93.31 131 LYS A CA 1
ATOM 1017 C C . LYS A 1 131 ? -15.743 3.672 12.795 1.00 93.31 131 LYS A C 1
ATOM 1019 O O . LYS A 1 131 ? -15.499 2.928 11.851 1.00 93.31 131 LYS A O 1
ATOM 1024 N N . LEU A 1 132 ? -15.997 3.223 14.022 1.00 93.31 132 LEU A N 1
ATOM 1025 C CA . LEU A 1 132 ? -16.047 1.802 14.370 1.00 93.31 132 LEU A CA 1
ATOM 1026 C C . LEU A 1 132 ? -17.487 1.383 14.666 1.00 93.31 132 LEU A C 1
ATOM 1028 O O . LEU A 1 132 ? -18.123 1.930 15.560 1.00 93.31 132 LEU A O 1
ATOM 1032 N N . ILE A 1 133 ? -17.980 0.398 13.922 1.00 93.69 133 ILE A N 1
ATOM 1033 C CA . ILE A 1 133 ? -19.302 -0.200 14.107 1.00 93.69 133 ILE A CA 1
ATOM 1034 C C . ILE A 1 133 ? -19.121 -1.532 14.830 1.00 93.69 133 ILE A C 1
ATOM 1036 O O . ILE A 1 133 ? -18.414 -2.415 14.345 1.00 93.69 133 ILE A O 1
ATOM 1040 N N . GLU A 1 134 ? -19.773 -1.691 15.978 1.00 94.50 134 GLU A N 1
ATOM 1041 C CA . GLU A 1 134 ? -19.775 -2.923 16.767 1.00 94.50 134 GLU A CA 1
ATOM 1042 C C . GLU A 1 134 ? -21.217 -3.334 17.071 1.00 94.50 134 GLU A C 1
ATOM 1044 O O . GLU A 1 134 ? -22.026 -2.521 17.508 1.00 94.50 134 GLU A O 1
ATOM 1049 N N . ARG A 1 135 ? -21.532 -4.611 16.830 1.00 94.31 135 ARG A N 1
ATOM 1050 C CA . ARG A 1 135 ? -22.875 -5.172 16.998 1.00 94.31 135 ARG A CA 1
ATOM 1051 C C . ARG A 1 135 ? -23.233 -5.360 18.471 1.00 94.31 135 ARG A C 1
ATOM 1053 O O . ARG A 1 135 ? -24.391 -5.204 18.846 1.00 94.31 135 ARG A O 1
ATOM 1060 N N . ASN A 1 136 ? -22.279 -5.776 19.301 1.00 96.00 136 ASN A N 1
ATOM 1061 C CA . ASN A 1 136 ? -22.515 -5.995 20.720 1.00 96.00 136 ASN A CA 1
ATOM 1062 C C . ASN A 1 136 ? -22.501 -4.657 21.475 1.00 96.00 136 ASN A C 1
ATOM 1064 O O . ASN A 1 136 ? -21.468 -3.999 21.572 1.00 96.00 136 ASN A O 1
ATOM 1068 N N . GLN A 1 137 ? -23.642 -4.281 22.053 1.00 94.06 137 GLN A N 1
ATOM 1069 C CA . GLN A 1 137 ? -23.824 -2.984 22.709 1.00 94.06 137 GLN A CA 1
ATOM 1070 C C . GLN A 1 137 ? -22.876 -2.758 23.898 1.00 94.06 137 GLN A C 1
ATOM 1072 O O . GLN A 1 137 ? -22.325 -1.668 24.039 1.00 94.06 137 GLN A O 1
ATOM 1077 N N . GLN A 1 138 ? -22.648 -3.781 24.728 1.00 94.12 138 GLN A N 1
ATOM 1078 C CA . GLN A 1 138 ? -21.736 -3.681 25.871 1.00 94.12 138 GLN A CA 1
ATOM 1079 C C . GLN A 1 138 ? -20.300 -3.436 25.398 1.00 94.12 138 GLN A C 1
ATOM 1081 O O . GLN A 1 138 ? -19.625 -2.526 25.874 1.00 94.12 138 GLN A O 1
ATOM 1086 N N . ARG A 1 139 ? -19.858 -4.189 24.389 1.00 91.88 139 ARG A N 1
ATOM 1087 C CA . ARG A 1 139 ? -18.541 -4.019 23.780 1.00 91.88 139 ARG A CA 1
ATOM 1088 C C . ARG A 1 139 ? -18.392 -2.661 23.095 1.00 91.88 139 ARG A C 1
ATOM 1090 O O . ARG A 1 139 ? -17.333 -2.048 23.191 1.00 91.88 139 ARG A O 1
ATOM 1097 N N . ALA A 1 140 ? -19.432 -2.187 22.415 1.00 91.81 140 ALA A N 1
ATOM 1098 C CA . ALA A 1 140 ? -19.442 -0.868 21.794 1.00 91.81 140 ALA A CA 1
ATOM 1099 C C . ALA A 1 140 ? -19.256 0.243 22.841 1.00 91.81 140 ALA A C 1
ATOM 1101 O O . ALA A 1 140 ? -18.443 1.141 22.630 1.00 91.81 140 ALA A O 1
ATOM 1102 N N . ALA A 1 141 ? -19.939 0.145 23.987 1.00 90.19 141 ALA A N 1
ATOM 1103 C CA . ALA A 1 141 ? -19.776 1.083 25.096 1.00 90.19 141 ALA A CA 1
ATOM 1104 C C . ALA A 1 141 ? -18.339 1.074 25.652 1.00 90.19 141 ALA A C 1
ATOM 1106 O O . ALA A 1 141 ? -17.722 2.131 25.753 1.00 90.19 141 ALA A O 1
ATOM 1107 N N . GLU A 1 142 ? -17.759 -0.107 25.902 1.00 91.06 142 GLU A N 1
ATOM 1108 C CA . GLU A 1 142 ? -16.357 -0.229 26.344 1.00 91.06 142 GLU A CA 1
ATOM 1109 C C . GLU A 1 142 ? -15.359 0.401 25.362 1.00 91.06 142 GLU A C 1
ATOM 1111 O O . GLU A 1 142 ? -14.333 0.952 25.763 1.00 91.06 142 GLU A O 1
ATOM 1116 N N . LEU A 1 143 ? -15.599 0.245 24.058 1.00 89.88 143 LEU A N 1
ATOM 1117 C CA . LEU A 1 143 ? -14.721 0.782 23.022 1.00 89.88 143 LEU A CA 1
ATOM 1118 C C . LEU A 1 143 ? -14.853 2.297 22.888 1.00 89.88 143 LEU A C 1
ATOM 1120 O O . LEU A 1 143 ? -13.841 2.958 22.663 1.00 89.88 143 LEU A O 1
ATOM 1124 N N . ALA A 1 144 ? -16.059 2.836 23.065 1.00 85.75 144 ALA A N 1
ATOM 1125 C CA . ALA A 1 144 ? -16.315 4.272 23.043 1.00 85.75 144 ALA A CA 1
ATOM 1126 C C . ALA A 1 144 ? -15.620 5.018 24.196 1.00 85.75 144 ALA A C 1
ATOM 1128 O O . ALA A 1 144 ? -15.304 6.193 24.048 1.00 85.75 144 ALA A O 1
ATOM 1129 N N . GLU A 1 145 ? -15.358 4.351 25.324 1.00 83.62 145 GLU A N 1
ATOM 1130 C CA . GLU A 1 145 ? -14.586 4.926 26.436 1.00 83.62 145 GLU A CA 1
ATOM 1131 C C . GLU A 1 145 ? -13.066 4.884 26.206 1.00 83.62 145 GLU A C 1
ATOM 1133 O O . GLU A 1 145 ? -12.335 5.722 26.729 1.00 83.62 145 GLU A O 1
ATOM 1138 N N . LYS A 1 146 ? -12.569 3.897 25.447 1.00 76.75 146 LYS A N 1
ATOM 1139 C CA . LYS A 1 146 ? -11.126 3.612 25.296 1.00 76.75 146 LYS A CA 1
ATOM 1140 C C . LYS A 1 146 ? -10.460 4.280 24.098 1.00 76.75 146 LYS A C 1
ATOM 1142 O O . LYS A 1 146 ? -9.233 4.335 24.051 1.00 76.75 146 LYS A O 1
ATOM 1147 N N . VAL A 1 147 ? -11.238 4.671 23.101 1.00 64.38 147 VAL A N 1
ATOM 1148 C CA . VAL A 1 147 ? -10.765 5.286 21.858 1.00 64.38 147 VAL A CA 1
ATOM 1149 C C . VAL A 1 147 ? -11.240 6.727 21.925 1.00 64.38 147 VAL A C 1
ATOM 1151 O O . VAL A 1 147 ? -12.446 6.978 21.954 1.00 64.38 147 VAL A O 1
ATOM 1154 N N . ALA A 1 148 ? -10.303 7.650 22.106 1.00 56.19 148 ALA A N 1
ATOM 1155 C CA . ALA A 1 148 ? -10.644 9.040 22.337 1.00 56.19 148 ALA A CA 1
ATOM 1156 C C . ALA A 1 148 ? -11.246 9.614 21.046 1.00 56.19 148 ALA A C 1
ATOM 1158 O O . ALA A 1 148 ? -10.622 9.554 19.995 1.00 56.19 148 ALA A O 1
ATOM 1159 N N . GLU A 1 149 ? -12.450 10.181 21.168 1.00 47.69 149 GLU A N 1
ATOM 1160 C CA . GLU A 1 149 ? -13.160 10.938 20.127 1.00 47.69 149 GLU A CA 1
ATOM 1161 C C . GLU A 1 149 ? -13.913 10.099 19.066 1.00 47.69 149 GLU A C 1
ATOM 1163 O O . GLU A 1 149 ? -13.567 10.051 17.888 1.00 47.69 149 GLU A O 1
ATOM 1168 N N . TYR A 1 150 ? -15.037 9.484 19.463 1.00 48.59 150 TYR A N 1
ATOM 1169 C CA . TYR A 1 150 ? -16.097 9.126 18.510 1.00 48.59 150 TYR A CA 1
ATOM 1170 C C . TYR A 1 150 ? -17.248 10.132 18.568 1.00 48.59 150 TYR A C 1
ATOM 1172 O O . TYR A 1 150 ? -17.911 10.269 19.599 1.00 48.59 150 TYR A O 1
ATOM 1180 N N . ASP A 1 151 ? -17.573 10.723 17.416 1.00 44.09 151 ASP A N 1
ATOM 1181 C CA . ASP A 1 151 ? -18.941 11.151 17.122 1.00 44.09 151 ASP A CA 1
ATOM 1182 C C . ASP A 1 151 ? -19.835 9.903 17.152 1.00 44.09 151 ASP A C 1
ATOM 1184 O O . ASP A 1 151 ? -19.803 9.051 16.256 1.00 44.09 151 ASP A O 1
ATOM 1188 N N . ARG A 1 152 ? -20.590 9.766 18.244 1.00 43.94 152 ARG A N 1
ATOM 1189 C CA . ARG A 1 152 ? -21.502 8.651 18.511 1.00 43.94 152 ARG A CA 1
ATOM 1190 C C . ARG A 1 152 ? -22.593 8.606 17.442 1.00 43.94 152 ARG A C 1
ATOM 1192 O O . ARG A 1 152 ? -23.535 9.389 17.484 1.00 43.94 152 ARG A O 1
ATOM 1199 N N . LEU A 1 153 ? -22.511 7.649 16.525 1.00 42.09 153 LEU A N 1
ATOM 1200 C CA . LEU A 1 153 ? -23.632 7.266 15.668 1.00 42.09 153 LEU A CA 1
ATOM 1201 C C . LEU A 1 1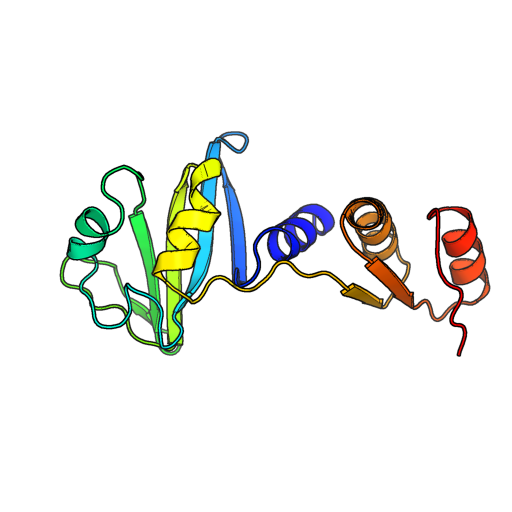53 ? -23.987 5.814 15.973 1.00 42.09 153 LEU A C 1
ATOM 1203 O O . LEU A 1 153 ? -23.377 4.888 15.445 1.00 42.09 153 LEU A O 1
ATOM 1207 N N . PHE A 1 154 ? -24.959 5.652 16.869 1.00 41.88 154 PHE A N 1
ATOM 1208 C CA . PHE A 1 154 ? -25.666 4.398 17.098 1.00 41.88 154 PHE A CA 1
ATOM 1209 C C . PHE A 1 154 ? -26.844 4.333 16.117 1.00 41.88 154 PHE A C 1
ATOM 1211 O O . PHE A 1 154 ? -27.635 5.275 16.063 1.00 41.88 154 PHE A O 1
ATOM 1218 N N . TRP A 1 155 ? -26.945 3.238 15.367 1.00 35.44 155 TRP A N 1
ATOM 1219 C CA . TRP A 1 155 ? -28.176 2.779 14.722 1.00 35.44 155 TRP A CA 1
ATOM 1220 C C . TRP A 1 155 ? -28.430 1.348 15.179 1.00 35.44 155 TRP A C 1
ATOM 1222 O O . TRP A 1 155 ? -27.440 0.579 15.216 1.00 35.44 155 TRP A O 1
#

InterPro domains:
  IPR003148 Regulator of K+ conductance, N-terminal lobe [PF02254] (108-148)
  IPR006037 Regulator of K+ conductance, C-terminal [PF02080] (31-98)
  IPR006037 Regulator of K+ conductance, C-terminal [PS51202] (16-100)
  IPR036291 NAD(P)-binding domain superfamily [SSF51735] (106-147)
  IPR036721 Regulator of K+ conductance, C-terminal domain superfamily [G3DSA:3.30.70.1450] (13-105)
  IPR036721 Regulator of K+ conductance, C-terminal domain superfamily [SSF116726] (21-99)

Radius of gyration: 18.84 Å; chains: 1; bounding box: 46×26×50 Å